Protein AF-A0A167HCK4-F1 (afdb_monomer)

Nearest PDB structures (foldseek):
  8ccr-assembly1_A  TM=6.361E-01  e=8.252E+00  Escherichia coli
  8c6j-assembly1_S  TM=2.194E-01  e=4.528E+00  Homo sapiens

Structure (mmCIF, N/CA/C/O backbone):
data_AF-A0A167HCK4-F1
#
_entry.id   AF-A0A167HCK4-F1
#
loop_
_atom_site.group_PDB
_atom_site.id
_atom_site.type_symbol
_atom_site.label_atom_id
_atom_site.label_alt_id
_atom_site.label_comp_id
_atom_site.label_asym_id
_atom_site.label_entity_id
_atom_site.label_seq_id
_atom_site.pdbx_PDB_ins_code
_atom_site.Cartn_x
_atom_site.Cartn_y
_atom_site.Cartn_z
_atom_site.occupancy
_atom_site.B_iso_or_equiv
_atom_site.auth_seq_id
_atom_site.auth_comp_id
_atom_site.auth_asym_id
_atom_site.auth_atom_id
_atom_site.pdbx_PDB_model_num
ATOM 1 N N . MET A 1 1 ? -5.690 19.424 13.860 1.00 59.41 1 MET A N 1
ATOM 2 C CA . MET A 1 1 ? -4.235 19.247 13.654 1.00 59.41 1 MET A CA 1
ATOM 3 C C . MET A 1 1 ? -3.794 17.802 13.849 1.00 59.41 1 MET A C 1
ATOM 5 O O . MET A 1 1 ? -3.285 17.235 12.902 1.00 59.41 1 MET A O 1
ATOM 9 N N . GLN A 1 2 ? -3.992 17.183 15.022 1.00 62.50 2 GLN A N 1
ATOM 10 C CA . GLN A 1 2 ? -3.572 15.785 15.247 1.00 62.50 2 GLN A CA 1
ATOM 11 C C . GLN A 1 2 ? -4.484 14.759 14.541 1.00 62.50 2 GLN A C 1
ATOM 13 O O . GLN A 1 2 ? -3.984 13.795 13.974 1.00 62.50 2 GLN A O 1
ATOM 18 N N . LEU A 1 3 ? -5.799 15.025 14.494 1.00 66.38 3 LEU A N 1
ATOM 19 C CA . LEU A 1 3 ? -6.765 14.251 13.699 1.00 66.38 3 LEU A CA 1
ATOM 20 C C . LEU A 1 3 ? -6.513 14.363 12.189 1.00 66.38 3 LEU A C 1
ATOM 22 O O . LEU A 1 3 ? -6.577 13.356 11.500 1.00 66.38 3 LEU A O 1
ATOM 26 N N . ASP A 1 4 ? -6.176 15.557 11.690 1.00 85.12 4 ASP A N 1
ATOM 27 C CA . ASP A 1 4 ? -5.900 15.769 10.259 1.00 85.12 4 ASP A CA 1
ATOM 28 C C . ASP A 1 4 ? -4.641 15.011 9.815 1.00 85.12 4 ASP A C 1
ATOM 30 O O . ASP A 1 4 ? -4.607 14.451 8.727 1.00 85.12 4 ASP A O 1
ATOM 34 N N . TYR A 1 5 ? -3.632 14.946 10.689 1.00 91.31 5 TYR A N 1
ATOM 35 C CA . TYR A 1 5 ? -2.411 14.175 10.463 1.00 91.31 5 TYR A CA 1
ATOM 36 C C . TYR A 1 5 ? -2.693 12.671 10.396 1.00 91.31 5 TYR A C 1
ATOM 38 O O . TYR A 1 5 ? -2.304 12.012 9.441 1.00 91.31 5 TYR A O 1
ATOM 46 N N . LEU A 1 6 ? -3.401 12.118 11.387 1.00 95.00 6 LEU A N 1
ATOM 47 C CA . LEU A 1 6 ? -3.681 10.681 11.402 1.00 95.00 6 LEU A CA 1
ATOM 48 C C . LEU A 1 6 ? -4.619 10.272 10.261 1.00 95.00 6 LEU A C 1
ATOM 50 O O . LEU A 1 6 ? -4.436 9.212 9.674 1.00 95.00 6 LEU A O 1
ATOM 54 N N . ARG A 1 7 ? -5.583 11.133 9.918 1.00 95.69 7 ARG A N 1
ATOM 55 C CA . ARG A 1 7 ? -6.462 10.930 8.768 1.00 95.69 7 ARG A CA 1
ATOM 56 C C . ARG A 1 7 ? -5.684 10.904 7.455 1.00 95.69 7 ARG A C 1
ATOM 58 O O . ARG A 1 7 ? -5.943 10.030 6.641 1.00 95.69 7 ARG A O 1
ATOM 65 N N . TYR A 1 8 ? -4.738 11.825 7.269 1.00 95.44 8 TYR A N 1
ATOM 66 C CA . TYR A 1 8 ? -3.852 11.815 6.104 1.00 95.44 8 TYR A CA 1
ATOM 67 C C . TYR A 1 8 ? -3.139 10.464 5.977 1.00 95.44 8 TYR 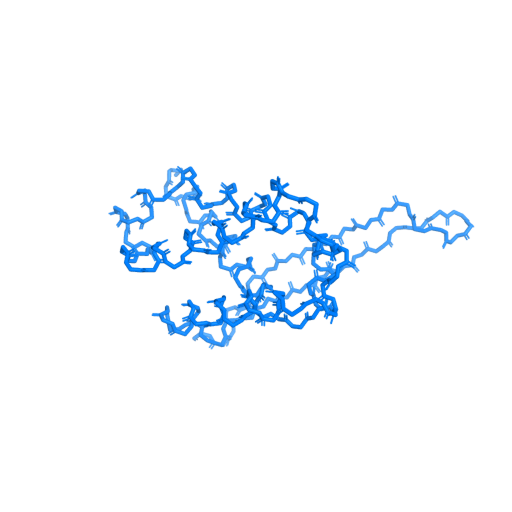A C 1
ATOM 69 O O . TYR A 1 8 ? -3.274 9.803 4.956 1.00 95.44 8 TYR A O 1
ATOM 77 N N . HIS A 1 9 ? -2.485 10.002 7.047 1.00 97.25 9 HIS A N 1
ATOM 78 C CA . HIS A 1 9 ? -1.754 8.733 7.017 1.00 97.25 9 HIS A CA 1
ATOM 79 C C . HIS A 1 9 ? -2.663 7.514 6.810 1.00 97.25 9 HIS A C 1
ATOM 81 O O . HIS A 1 9 ? -2.291 6.534 6.172 1.00 97.25 9 HIS A O 1
ATOM 87 N N . TYR A 1 10 ? -3.889 7.575 7.329 1.00 97.12 10 TYR A N 1
ATOM 88 C CA . TYR A 1 10 ? -4.903 6.564 7.057 1.00 97.12 10 TYR A CA 1
ATOM 89 C C . TYR A 1 10 ? -5.266 6.509 5.567 1.00 97.12 10 TYR A C 1
ATOM 91 O O . TYR A 1 10 ? -5.282 5.430 4.980 1.00 97.12 10 TYR A O 1
ATOM 99 N N . GLU A 1 11 ? -5.544 7.661 4.952 1.00 96.62 11 GLU A N 1
ATOM 100 C CA . GLU A 1 11 ? -5.906 7.752 3.535 1.00 96.62 11 GLU A CA 1
ATOM 101 C C . GLU A 1 11 ? -4.746 7.315 2.627 1.00 96.62 11 GLU A C 1
ATOM 103 O O . GLU A 1 11 ? -4.976 6.578 1.669 1.00 96.62 11 GLU A O 1
ATOM 108 N N . GLU A 1 12 ? -3.503 7.682 2.949 1.00 97.25 12 GLU A N 1
ATOM 109 C CA . GLU A 1 12 ? -2.319 7.206 2.220 1.00 97.25 12 GLU A CA 1
ATOM 110 C C . GLU A 1 12 ? -2.138 5.688 2.346 1.00 97.25 12 GLU A C 1
ATOM 112 O O . GLU A 1 12 ? -1.945 5.004 1.339 1.00 97.25 12 GLU A O 1
ATOM 117 N N . LEU A 1 13 ? -2.314 5.114 3.541 1.00 97.81 13 LEU A N 1
ATOM 118 C CA . LEU A 1 13 ? -2.241 3.662 3.714 1.00 97.81 13 LEU A CA 1
ATOM 119 C C . LEU A 1 13 ? -3.338 2.929 2.923 1.00 97.81 13 LEU A C 1
ATOM 121 O O . LEU A 1 13 ? -3.081 1.872 2.341 1.00 97.81 13 LEU A O 1
ATOM 125 N N . LEU A 1 14 ? -4.550 3.494 2.840 1.00 98.06 14 LEU A N 1
ATOM 126 C CA . LEU A 1 14 ? -5.606 2.954 1.980 1.00 98.06 14 LEU A CA 1
ATOM 127 C C . LEU A 1 14 ? -5.217 3.003 0.497 1.00 98.06 14 LEU A C 1
ATOM 129 O O . LEU A 1 14 ? -5.423 2.013 -0.205 1.00 98.06 14 LEU A O 1
ATOM 133 N N . LYS A 1 15 ? -4.624 4.102 0.012 1.00 97.75 15 LYS A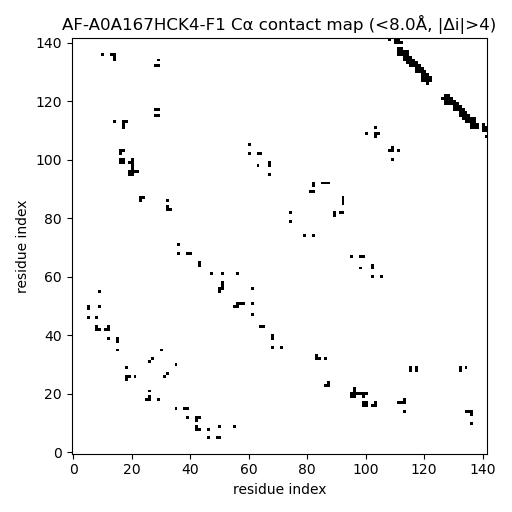 N 1
ATOM 134 C CA . LYS A 1 15 ? -4.137 4.190 -1.378 1.00 97.75 15 LYS A CA 1
ATOM 135 C C . LYS A 1 15 ? -3.092 3.119 -1.664 1.00 97.75 15 LYS A C 1
ATOM 137 O O . LYS A 1 15 ? -3.193 2.432 -2.680 1.00 97.75 15 LYS A O 1
ATOM 142 N N . LEU A 1 16 ? -2.131 2.940 -0.758 1.00 98.19 16 LEU A N 1
ATOM 143 C CA . LEU A 1 16 ? -1.085 1.928 -0.884 1.00 98.19 16 LEU A CA 1
ATOM 144 C C . LEU A 1 16 ? -1.671 0.513 -0.911 1.00 98.19 16 LEU A C 1
ATOM 146 O O . LEU A 1 16 ? -1.274 -0.281 -1.758 1.00 98.19 16 LEU A O 1
ATOM 150 N N . LEU A 1 17 ? -2.662 0.203 -0.067 1.00 98.31 17 LEU A N 1
ATOM 151 C CA . LEU A 1 17 ? -3.384 -1.076 -0.118 1.00 98.31 17 LEU A CA 1
ATOM 152 C C . LEU A 1 17 ? -4.112 -1.279 -1.447 1.00 98.31 17 LEU A C 1
ATOM 154 O O . LEU A 1 17 ? -4.035 -2.363 -2.028 1.00 98.31 17 LEU A O 1
ATOM 158 N N . VAL A 1 18 ? -4.811 -0.253 -1.941 1.00 97.94 18 VAL A N 1
ATOM 159 C CA . VAL A 1 18 ? -5.488 -0.337 -3.238 1.00 97.94 18 VAL A CA 1
ATOM 160 C C . VAL A 1 18 ? -4.459 -0.607 -4.326 1.00 97.94 18 VAL A C 1
ATOM 162 O O . VAL A 1 18 ? -4.639 -1.561 -5.071 1.00 97.94 18 VAL A O 1
ATOM 165 N N . ILE A 1 19 ? -3.353 0.130 -4.386 1.00 97.69 19 ILE A N 1
ATOM 166 C CA . ILE A 1 19 ? -2.297 -0.078 -5.389 1.00 97.69 19 ILE A CA 1
ATOM 167 C C . ILE A 1 19 ? -1.668 -1.466 -5.260 1.00 97.69 19 ILE A C 1
ATOM 169 O O . ILE A 1 19 ? -1.552 -2.186 -6.254 1.00 97.69 19 ILE A O 1
ATOM 173 N N . LEU A 1 20 ? -1.332 -1.890 -4.042 1.00 97.81 20 LEU A N 1
ATOM 174 C CA . LEU A 1 20 ? -0.813 -3.228 -3.766 1.00 97.81 20 LEU A CA 1
ATOM 175 C C . LEU A 1 20 ? -1.763 -4.320 -4.242 1.00 97.81 20 LEU A C 1
ATOM 177 O O . LEU A 1 20 ? -1.292 -5.359 -4.679 1.00 97.81 20 LEU A O 1
ATOM 181 N N . SER A 1 21 ? -3.074 -4.090 -4.204 1.00 97.88 21 SER A N 1
ATOM 182 C CA . SER A 1 21 ? -4.081 -5.051 -4.657 1.00 97.88 21 SER A CA 1
ATOM 183 C C . SER A 1 21 ? -4.190 -5.183 -6.186 1.00 97.88 21 SER A C 1
ATOM 185 O O . SER A 1 21 ? -4.768 -6.164 -6.668 1.00 97.88 21 SER A O 1
ATOM 187 N N . LYS A 1 22 ? -3.668 -4.214 -6.954 1.00 96.88 22 LYS A N 1
ATOM 188 C CA . LYS A 1 22 ? -3.779 -4.169 -8.421 1.00 96.88 22 LYS A CA 1
ATOM 189 C C . LYS A 1 22 ? -2.723 -5.020 -9.123 1.00 96.88 22 LYS A C 1
ATOM 191 O O . LYS A 1 22 ? -1.734 -5.461 -8.539 1.00 96.88 22 LYS A O 1
ATOM 196 N N . ASP A 1 23 ? -2.951 -5.232 -10.413 1.00 96.25 23 ASP A N 1
ATOM 197 C CA . ASP A 1 23 ? -1.985 -5.869 -11.301 1.00 96.25 23 ASP A CA 1
ATOM 198 C C . ASP A 1 23 ? -0.728 -4.999 -11.483 1.00 96.25 23 ASP A C 1
ATOM 200 O O . ASP A 1 23 ? -0.709 -3.800 -11.178 1.00 96.25 23 ASP A O 1
ATOM 204 N N . TYR A 1 24 ? 0.347 -5.627 -11.957 1.00 95.19 24 TYR A N 1
ATOM 205 C CA . TYR A 1 24 ? 1.684 -5.034 -11.986 1.00 95.19 24 TYR A CA 1
ATOM 206 C C . TYR A 1 24 ? 1.765 -3.762 -12.839 1.00 95.19 24 TYR A C 1
ATOM 208 O O . TYR A 1 24 ? 2.549 -2.873 -12.520 1.00 95.19 24 TYR A O 1
ATOM 216 N N . GLU A 1 25 ? 0.955 -3.638 -13.893 1.00 94.31 25 GLU A N 1
ATOM 217 C CA . GLU A 1 25 ? 0.953 -2.460 -14.760 1.00 94.31 25 GLU A CA 1
ATOM 218 C C . GLU A 1 25 ? 0.539 -1.204 -13.996 1.00 94.31 25 GLU A C 1
ATOM 2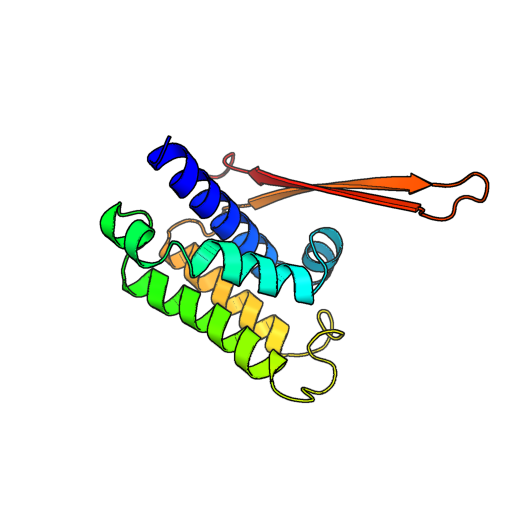20 O O . GLU A 1 25 ? 1.127 -0.144 -14.188 1.00 94.31 25 GLU A O 1
ATOM 225 N N . ILE A 1 26 ? -0.450 -1.324 -13.109 1.00 94.06 26 ILE A N 1
ATOM 226 C CA . ILE A 1 26 ? -0.911 -0.207 -12.284 1.00 94.06 26 ILE A CA 1
ATOM 227 C C . ILE A 1 26 ? 0.115 0.118 -11.201 1.00 94.06 26 ILE A C 1
ATOM 229 O O . ILE A 1 26 ? 0.416 1.290 -10.978 1.00 94.06 26 ILE A O 1
ATOM 233 N N . GLN A 1 27 ? 0.692 -0.908 -10.576 1.00 95.06 27 GLN A N 1
ATOM 234 C CA . GLN A 1 27 ? 1.722 -0.737 -9.551 1.00 95.06 27 GLN A CA 1
ATOM 235 C C . GLN A 1 27 ? 2.938 0.019 -10.097 1.00 95.06 27 GLN A C 1
ATOM 237 O O . GLN A 1 27 ? 3.348 1.004 -9.496 1.00 95.06 27 GLN A O 1
ATOM 242 N N . LEU A 1 28 ? 3.427 -0.360 -11.284 1.00 92.56 28 LEU A N 1
ATOM 243 C CA . LEU A 1 28 ? 4.567 0.280 -11.953 1.00 92.56 28 LEU A CA 1
ATOM 244 C C . LEU A 1 28 ? 4.296 1.708 -12.449 1.00 92.56 28 LEU A C 1
ATOM 246 O O . LEU A 1 28 ? 5.237 2.461 -12.695 1.00 92.56 28 LEU A O 1
ATOM 250 N N . ILE A 1 29 ? 3.031 2.082 -12.663 1.00 91.75 29 ILE A N 1
ATOM 251 C CA . ILE A 1 29 ? 2.673 3.478 -12.955 1.00 91.75 29 ILE A CA 1
ATOM 252 C C . ILE A 1 29 ? 2.712 4.304 -11.668 1.00 91.75 29 ILE A C 1
ATOM 254 O O . ILE A 1 29 ? 3.103 5.469 -11.713 1.00 91.75 29 ILE A O 1
ATOM 258 N N . ALA A 1 30 ? 2.278 3.712 -10.555 1.00 90.88 30 ALA A N 1
ATOM 259 C CA . ALA A 1 30 ? 2.108 4.398 -9.287 1.00 90.88 30 ALA A CA 1
ATOM 260 C C . ALA A 1 30 ? 3.431 4.616 -8.538 1.00 90.88 30 ALA A C 1
ATOM 262 O O . ALA A 1 30 ? 3.685 5.730 -8.089 1.00 90.88 30 ALA A O 1
A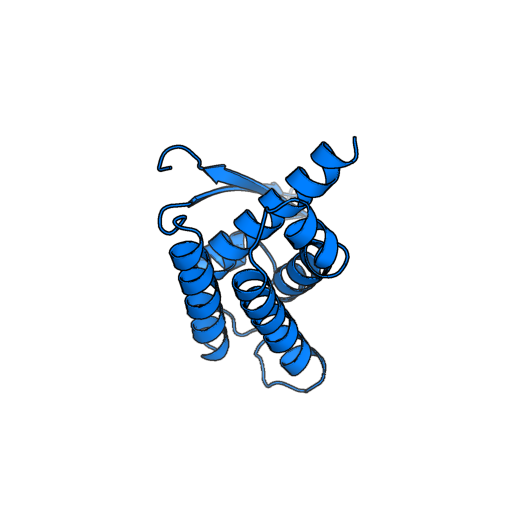TOM 263 N N . TYR A 1 31 ? 4.251 3.569 -8.427 1.00 90.75 31 TYR A N 1
ATOM 264 C CA . TYR A 1 31 ? 5.439 3.526 -7.574 1.00 90.75 31 TYR A CA 1
ATOM 265 C C . TYR A 1 31 ? 6.532 2.640 -8.172 1.00 90.75 31 TYR A C 1
ATOM 267 O O . TYR A 1 31 ? 6.254 1.726 -8.955 1.00 90.75 31 TYR A O 1
ATOM 275 N N . THR A 1 32 ? 7.778 2.861 -7.752 1.00 90.38 32 THR A N 1
ATOM 276 C CA . THR A 1 32 ? 8.784 1.795 -7.821 1.00 90.38 32 THR A CA 1
ATOM 277 C C . THR A 1 32 ? 8.529 0.751 -6.730 1.00 90.38 32 THR A C 1
ATOM 279 O O . THR A 1 32 ? 7.852 1.007 -5.731 1.00 90.38 32 THR A O 1
ATOM 282 N N . GLU A 1 33 ? 9.057 -0.460 -6.913 1.00 91.12 33 GLU A N 1
ATOM 283 C CA . GLU A 1 33 ? 8.869 -1.563 -5.969 1.00 91.12 33 GLU A CA 1
ATOM 284 C C . GLU A 1 33 ? 9.334 -1.235 -4.541 1.00 91.12 33 GLU A C 1
ATOM 286 O O . GLU A 1 33 ? 8.682 -1.624 -3.572 1.00 91.12 33 GLU A O 1
ATOM 291 N N . ASP A 1 34 ? 10.467 -0.543 -4.415 1.00 91.19 34 ASP A N 1
ATOM 292 C CA . ASP A 1 34 ? 11.060 -0.132 -3.145 1.00 91.19 34 ASP A CA 1
ATOM 293 C C . ASP A 1 34 ? 10.321 1.048 -2.506 1.00 91.19 34 ASP A C 1
ATOM 295 O O . ASP A 1 34 ? 10.081 1.015 -1.300 1.00 91.19 34 ASP A O 1
ATOM 299 N N . GLU A 1 35 ? 9.896 2.041 -3.294 1.00 92.94 35 GLU A N 1
ATOM 300 C CA . GLU A 1 35 ? 9.081 3.161 -2.799 1.00 92.94 35 GLU A CA 1
ATOM 301 C C . GLU A 1 35 ? 7.770 2.664 -2.186 1.00 92.94 35 GLU A C 1
ATOM 303 O O . GLU A 1 35 ? 7.403 3.099 -1.100 1.00 92.94 35 GLU A O 1
ATOM 308 N N . LEU A 1 36 ? 7.107 1.693 -2.820 1.00 94.69 36 LEU A N 1
ATOM 309 C CA . LEU A 1 36 ? 5.861 1.122 -2.307 1.00 94.69 36 LEU A CA 1
ATOM 310 C C . LEU A 1 36 ? 6.037 0.487 -0.916 1.00 94.69 36 LEU A C 1
ATOM 312 O O . LEU A 1 36 ? 5.161 0.622 -0.064 1.00 94.69 36 LEU A O 1
ATOM 316 N N . ALA A 1 37 ? 7.157 -0.205 -0.683 1.00 95.62 37 ALA A N 1
ATOM 317 C CA . ALA A 1 37 ? 7.462 -0.818 0.609 1.00 95.62 37 ALA A CA 1
ATOM 318 C C . ALA A 1 37 ? 7.826 0.232 1.669 1.00 95.62 37 ALA A C 1
ATOM 320 O O . ALA A 1 37 ? 7.312 0.181 2.786 1.00 95.62 37 ALA A O 1
ATOM 321 N N . ILE A 1 38 ? 8.671 1.200 1.302 1.00 95.81 38 ILE A N 1
ATOM 322 C CA . ILE A 1 38 ? 9.118 2.280 2.191 1.00 95.81 38 ILE A CA 1
ATOM 323 C C . ILE A 1 38 ? 7.937 3.154 2.622 1.00 95.81 38 ILE A C 1
ATOM 325 O O . ILE A 1 38 ? 7.786 3.448 3.807 1.00 95.81 38 ILE A O 1
ATOM 329 N N . ASP A 1 39 ? 7.085 3.559 1.681 1.00 97.06 39 ASP A N 1
ATOM 330 C CA . ASP A 1 39 ? 5.914 4.377 1.987 1.00 97.06 39 ASP A CA 1
ATOM 331 C C . ASP A 1 39 ? 4.926 3.591 2.853 1.00 97.06 39 ASP A C 1
ATOM 333 O O . ASP A 1 39 ? 4.423 4.122 3.838 1.00 97.06 39 ASP A O 1
ATOM 337 N N . PHE A 1 40 ? 4.722 2.297 2.591 1.00 98.12 40 PHE A N 1
ATOM 338 C CA . PHE A 1 40 ? 3.870 1.467 3.444 1.00 98.12 40 PHE A CA 1
ATOM 339 C C . PHE A 1 40 ? 4.355 1.421 4.902 1.00 98.12 40 PHE A C 1
ATOM 341 O O . PHE A 1 40 ? 3.557 1.644 5.817 1.00 98.12 40 PHE A O 1
ATOM 348 N N . GLU A 1 41 ? 5.653 1.194 5.129 1.00 97.75 41 GLU A N 1
ATOM 349 C CA . GLU A 1 41 ? 6.254 1.216 6.470 1.00 97.75 41 GLU A CA 1
ATOM 350 C C . GLU A 1 41 ? 6.072 2.593 7.138 1.00 97.75 41 GLU A C 1
ATOM 352 O O . GLU A 1 41 ? 5.620 2.685 8.287 1.00 97.75 41 GLU A O 1
ATOM 357 N N . ASN A 1 42 ? 6.380 3.672 6.410 1.00 97.81 42 ASN A N 1
ATOM 358 C CA . ASN A 1 42 ? 6.326 5.050 6.907 1.00 97.81 42 ASN A CA 1
ATOM 359 C C . ASN A 1 42 ? 4.917 5.477 7.333 1.00 97.81 42 ASN A C 1
ATOM 361 O O . ASN A 1 42 ? 4.755 6.187 8.331 1.00 97.81 42 ASN A O 1
ATOM 365 N N . GLU A 1 43 ? 3.903 5.048 6.587 1.00 98.00 43 GLU A N 1
ATOM 366 C CA . GLU A 1 43 ? 2.506 5.368 6.857 1.00 98.00 43 GLU A CA 1
ATOM 367 C C . GLU A 1 43 ? 1.953 4.533 8.032 1.00 98.00 43 GLU A C 1
ATOM 369 O O . GLU A 1 43 ? 1.203 5.047 8.874 1.00 98.00 43 GLU A O 1
ATOM 374 N N . LEU A 1 44 ? 2.383 3.269 8.157 1.00 98.19 44 LEU A N 1
ATOM 375 C CA . LEU A 1 44 ? 1.909 2.321 9.170 1.00 98.19 44 LEU A CA 1
ATOM 376 C C . LEU A 1 44 ? 2.636 2.435 10.518 1.00 98.19 44 LEU A C 1
ATOM 378 O O . LEU A 1 44 ? 2.011 2.714 11.550 1.00 98.19 44 LEU A O 1
ATOM 382 N N . ILE A 1 45 ? 3.945 2.171 10.546 1.00 98.06 45 ILE A N 1
ATOM 383 C CA . ILE A 1 45 ? 4.685 1.850 11.776 1.00 98.06 45 ILE A CA 1
ATOM 384 C C . ILE A 1 45 ? 4.609 2.976 12.818 1.00 98.06 45 ILE A C 1
ATOM 386 O O . ILE A 1 45 ? 4.225 2.691 13.961 1.00 98.06 45 ILE A O 1
ATOM 390 N N . PRO A 1 46 ? 4.851 4.259 12.474 1.00 97.62 46 PRO A N 1
ATOM 391 C CA . PRO A 1 46 ? 4.782 5.360 13.439 1.00 97.62 46 PRO A CA 1
ATOM 392 C C . PRO A 1 46 ? 3.375 5.615 14.005 1.00 97.62 46 PRO A C 1
ATOM 394 O O . PRO A 1 46 ? 3.227 6.289 15.033 1.00 97.62 46 PRO A O 1
ATOM 397 N N . ASN A 1 47 ? 2.337 5.109 13.331 1.00 97.19 47 ASN A N 1
ATOM 398 C CA . ASN A 1 47 ? 0.936 5.426 13.596 1.00 97.19 47 ASN A CA 1
ATOM 399 C C . ASN A 1 47 ? 0.124 4.242 14.142 1.00 97.19 47 ASN A C 1
ATOM 401 O O . ASN A 1 47 ? -0.979 4.467 14.634 1.00 97.19 47 ASN A O 1
ATOM 405 N N . THR A 1 48 ? 0.681 3.026 14.152 1.00 97.44 48 THR A N 1
ATOM 406 C CA . THR A 1 48 ? 0.037 1.768 14.584 1.00 97.44 48 THR A CA 1
ATOM 407 C C . THR A 1 48 ? -0.877 1.917 15.806 1.00 97.44 48 THR A C 1
ATOM 409 O O . THR A 1 48 ? -2.079 1.675 15.716 1.00 97.44 48 THR A O 1
ATOM 412 N N . GLN A 1 49 ? -0.334 2.354 16.950 1.00 96.81 49 GLN A N 1
ATOM 413 C CA . GLN A 1 49 ? -1.123 2.460 18.183 1.00 96.81 49 GLN A CA 1
ATOM 414 C C . GLN A 1 49 ? -2.217 3.530 18.072 1.00 96.81 49 GLN A C 1
ATOM 416 O O . GLN A 1 49 ? -3.328 3.329 18.546 1.00 96.81 49 GLN A O 1
ATOM 421 N N . LYS A 1 50 ? -1.931 4.647 17.394 1.00 97.12 50 LYS A N 1
ATOM 422 C CA . LYS A 1 50 ? -2.900 5.736 17.223 1.00 97.12 50 LYS A CA 1
ATOM 423 C C . LYS A 1 50 ? -4.065 5.317 16.331 1.00 97.12 50 LYS A C 1
ATOM 425 O O . LYS A 1 50 ? -5.192 5.708 16.604 1.00 97.12 50 LYS A O 1
ATOM 430 N N . PHE A 1 51 ? -3.820 4.516 15.292 1.00 97.75 51 PHE A N 1
ATOM 431 C CA . PHE A 1 51 ? -4.898 3.985 14.460 1.00 97.75 51 PHE A CA 1
ATOM 432 C C . PHE A 1 51 ? -5.861 3.095 15.250 1.00 97.75 51 PHE A C 1
ATOM 434 O O . PHE A 1 51 ? -7.062 3.137 14.987 1.00 97.75 51 PHE A O 1
ATOM 441 N N . ILE A 1 52 ? -5.349 2.327 16.218 1.00 97.19 52 ILE A N 1
ATOM 442 C CA . ILE A 1 52 ? -6.174 1.509 17.116 1.00 97.19 52 ILE A CA 1
ATOM 443 C C . ILE A 1 52 ? -6.951 2.408 18.076 1.00 97.19 52 ILE A C 1
ATOM 445 O O . ILE A 1 52 ? -8.172 2.301 18.163 1.00 97.19 52 ILE A O 1
ATOM 449 N N . ASP A 1 53 ? -6.251 3.311 18.764 1.00 96.81 53 ASP A N 1
ATOM 450 C CA . ASP A 1 53 ? -6.833 4.163 19.805 1.00 96.81 53 ASP A CA 1
ATOM 451 C C . ASP A 1 53 ? -7.958 5.061 19.257 1.00 96.81 53 ASP A C 1
ATOM 453 O O . ASP A 1 53 ? -8.975 5.259 19.921 1.00 96.81 53 ASP A O 1
ATOM 457 N N . GLU A 1 54 ? -7.799 5.567 18.030 1.00 95.62 54 GLU A N 1
ATOM 458 C CA . GLU A 1 54 ? -8.779 6.421 17.342 1.00 95.62 54 GLU A CA 1
ATOM 459 C C . GLU A 1 54 ? -9.801 5.622 16.507 1.00 95.62 54 GLU A C 1
ATOM 461 O O . GLU A 1 54 ? -10.702 6.201 15.901 1.00 95.62 54 GLU A O 1
ATOM 466 N N . GLY A 1 55 ? -9.692 4.289 16.473 1.00 95.75 55 GLY A N 1
ATOM 467 C CA . GLY A 1 55 ? -10.672 3.404 15.839 1.00 95.75 55 GLY A CA 1
ATOM 468 C C . GLY A 1 55 ? -10.644 3.360 14.308 1.00 95.75 55 GLY A C 1
ATOM 469 O O . GLY A 1 55 ? -11.607 2.881 13.710 1.00 95.75 55 GLY A O 1
ATOM 470 N N . TYR A 1 56 ? -9.563 3.816 13.665 1.00 96.19 56 TYR A N 1
ATOM 471 C CA . TYR A 1 56 ? -9.371 3.671 12.213 1.00 96.19 56 TYR A CA 1
ATOM 472 C C . TYR A 1 56 ? -9.212 2.205 11.807 1.00 96.19 56 TYR A C 1
ATOM 474 O O . TYR A 1 56 ? -9.744 1.775 10.783 1.00 96.19 56 TYR A O 1
ATOM 482 N N . PHE A 1 57 ? -8.504 1.428 12.630 1.00 97.69 57 PHE A N 1
ATOM 483 C CA . PHE A 1 57 ? -8.298 0.002 12.417 1.00 97.69 57 PHE A CA 1
ATOM 484 C C . PHE A 1 57 ? -8.570 -0.787 13.695 1.00 97.69 57 PHE A C 1
ATOM 486 O O . PHE A 1 57 ? -8.222 -0.376 14.799 1.00 97.69 57 PHE A O 1
ATOM 493 N N . SER A 1 58 ? -9.159 -1.971 13.534 1.00 97.81 58 SER A N 1
ATOM 494 C CA . SER A 1 58 ? -9.150 -2.980 14.598 1.00 97.81 58 SER A CA 1
ATOM 495 C C . SER A 1 58 ? -7.742 -3.555 14.776 1.00 97.81 58 SER A C 1
ATOM 497 O O . SER A 1 58 ? -6.969 -3.596 13.817 1.00 97.81 58 SER A O 1
ATOM 499 N N . GLU A 1 59 ? -7.431 -4.082 15.963 1.00 97.88 59 GLU A N 1
ATOM 500 C CA . GLU A 1 59 ? -6.162 -4.787 16.223 1.00 97.88 59 GLU A CA 1
ATOM 501 C C . GLU A 1 59 ? -5.905 -5.914 15.209 1.00 97.88 59 GLU A C 1
ATOM 503 O O . GLU A 1 59 ? -4.780 -6.120 14.763 1.00 97.88 59 GLU A O 1
ATOM 508 N N . GLU A 1 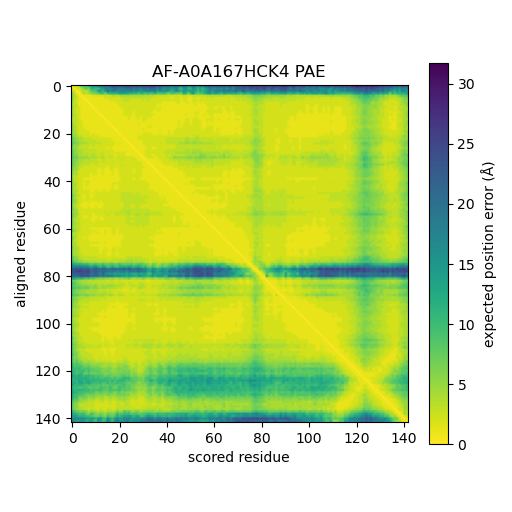60 ? -6.962 -6.611 14.789 1.00 98.12 60 GLU A N 1
ATOM 509 C CA . GLU A 1 60 ? -6.869 -7.670 13.786 1.00 98.12 60 GLU A CA 1
ATOM 510 C C . GLU A 1 60 ? -6.453 -7.124 12.410 1.00 98.12 60 GLU A C 1
ATOM 512 O O . GLU A 1 60 ? -5.641 -7.742 11.732 1.00 98.12 60 GLU A O 1
ATOM 517 N N . VAL A 1 61 ? -6.974 -5.963 11.990 1.00 98.38 61 VAL A N 1
ATOM 518 C CA . VAL A 1 61 ? -6.535 -5.326 10.733 1.00 98.38 61 VAL A CA 1
ATOM 519 C C . VAL A 1 61 ? -5.091 -4.843 10.844 1.00 98.38 61 VAL A C 1
ATOM 521 O O . VAL A 1 61 ? -4.316 -5.059 9.919 1.00 98.38 61 VAL A O 1
ATOM 524 N N . ILE A 1 62 ? -4.703 -4.258 11.979 1.00 98.44 62 ILE A N 1
ATOM 525 C CA . ILE A 1 62 ? -3.311 -3.861 12.227 1.00 98.44 62 ILE A CA 1
ATOM 526 C C . ILE A 1 62 ? -2.361 -5.053 12.134 1.00 98.44 62 ILE A C 1
ATOM 528 O O . ILE A 1 62 ? -1.315 -4.937 11.506 1.00 98.44 62 ILE A O 1
ATOM 532 N N . SER A 1 63 ? -2.727 -6.206 12.697 1.00 98.56 63 SER A N 1
ATOM 533 C CA . SER A 1 63 ? -1.913 -7.419 12.577 1.00 98.56 63 SER A CA 1
ATOM 534 C C . SER A 1 63 ? -1.678 -7.801 11.113 1.00 98.56 63 SER A C 1
ATOM 536 O O . SER A 1 63 ? -0.552 -8.109 10.745 1.00 98.56 63 SER A O 1
ATOM 538 N N . LEU A 1 64 ? -2.709 -7.728 10.266 1.00 98.69 64 LEU A N 1
ATOM 539 C CA . LEU A 1 64 ? -2.587 -8.031 8.834 1.00 98.69 64 LEU A CA 1
ATOM 540 C C . LEU A 1 64 ? -1.735 -6.997 8.082 1.00 98.69 64 LEU A C 1
ATOM 542 O O . LEU A 1 64 ? -0.990 -7.352 7.173 1.00 98.69 64 LEU A O 1
ATOM 546 N N . LEU A 1 65 ? -1.821 -5.721 8.461 1.00 98.62 65 LEU A N 1
ATOM 547 C CA . LEU A 1 65 ? -0.973 -4.667 7.899 1.00 98.62 65 LEU A CA 1
ATOM 548 C C . LEU A 1 65 ? 0.501 -4.896 8.260 1.00 98.62 65 LEU A C 1
ATOM 550 O O . LEU A 1 65 ? 1.366 -4.832 7.392 1.00 98.62 65 LEU A O 1
ATOM 554 N N . LEU A 1 66 ? 0.781 -5.253 9.515 1.00 98.50 66 LEU A N 1
ATOM 555 C CA . LEU A 1 66 ? 2.128 -5.608 9.967 1.00 98.50 66 LEU A CA 1
ATOM 556 C C . LEU A 1 66 ? 2.655 -6.888 9.299 1.00 98.50 66 LEU A C 1
ATOM 558 O O . LEU A 1 66 ? 3.861 -7.039 9.134 1.00 98.50 66 LEU A O 1
ATOM 562 N N . GLU A 1 67 ? 1.780 -7.808 8.883 1.00 98.44 67 GLU A N 1
ATOM 563 C CA . GLU A 1 67 ? 2.186 -8.964 8.078 1.00 98.44 67 GLU A CA 1
ATOM 564 C C . GLU A 1 67 ? 2.672 -8.559 6.680 1.00 98.44 67 GLU A C 1
ATOM 566 O O . GLU A 1 67 ? 3.628 -9.163 6.196 1.00 98.44 67 GLU A O 1
ATOM 571 N N . ILE A 1 68 ? 2.069 -7.544 6.042 1.00 98.31 68 ILE A N 1
ATOM 572 C CA . ILE A 1 68 ? 2.570 -6.984 4.771 1.00 98.31 68 ILE A CA 1
ATOM 573 C C . ILE A 1 68 ? 3.944 -6.339 4.976 1.00 98.31 68 ILE A C 1
ATOM 575 O O . ILE A 1 68 ? 4.876 -6.637 4.232 1.00 98.31 68 ILE A O 1
ATOM 579 N N . ASP A 1 69 ? 4.088 -5.504 6.004 1.00 97.69 69 ASP A N 1
ATOM 580 C CA . ASP A 1 69 ? 5.359 -4.855 6.345 1.00 97.69 69 ASP A CA 1
ATOM 581 C C . ASP A 1 69 ? 6.475 -5.889 6.592 1.00 97.69 69 ASP A C 1
ATOM 583 O O . ASP A 1 69 ? 7.516 -5.897 5.932 1.00 97.69 69 ASP A O 1
ATOM 587 N N . HIS A 1 70 ? 6.200 -6.885 7.437 1.00 95.88 70 HIS A N 1
ATOM 588 C CA . HIS A 1 70 ? 7.131 -7.981 7.690 1.00 95.88 70 HIS A CA 1
ATOM 589 C C . HIS A 1 70 ? 7.452 -8.797 6.427 1.00 95.88 70 HIS A C 1
ATOM 591 O O . HIS A 1 70 ? 8.568 -9.319 6.270 1.00 95.88 70 HIS A O 1
ATOM 597 N N . PHE A 1 71 ? 6.480 -8.930 5.518 1.00 95.62 71 PHE A N 1
ATOM 598 C CA . PHE A 1 71 ? 6.686 -9.585 4.236 1.00 95.62 71 PHE A CA 1
ATOM 599 C C . PHE A 1 71 ? 7.749 -8.843 3.426 1.00 95.62 71 PHE A C 1
ATOM 601 O O . PHE A 1 71 ? 8.667 -9.514 2.950 1.00 95.62 71 PHE A O 1
ATOM 608 N N . PHE A 1 72 ? 7.677 -7.512 3.325 1.00 94.75 72 PHE A N 1
ATOM 609 C CA . PHE A 1 72 ? 8.702 -6.688 2.677 1.00 94.75 72 PHE A CA 1
ATOM 610 C C . PHE A 1 72 ? 10.064 -6.803 3.363 1.00 94.75 72 PHE A C 1
ATOM 612 O O . PHE A 1 72 ? 11.053 -7.123 2.699 1.00 94.75 72 PHE A O 1
ATOM 619 N N . GLU A 1 73 ? 10.113 -6.664 4.6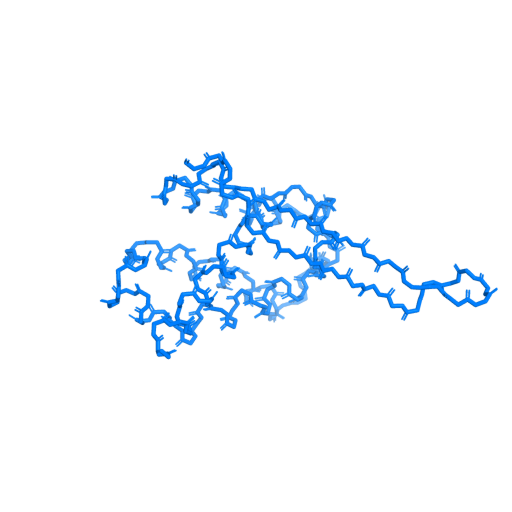87 1.00 92.06 73 GLU A N 1
ATOM 620 C CA . GLU A 1 73 ? 11.361 -6.711 5.461 1.00 92.06 73 GLU A CA 1
ATOM 621 C C . GLU A 1 73 ? 12.121 -8.034 5.303 1.00 92.06 73 GLU A C 1
ATOM 623 O O . GLU A 1 73 ? 13.346 -8.093 5.169 1.00 92.06 73 GLU A O 1
ATOM 628 N N . THR A 1 74 ? 11.392 -9.144 5.211 1.00 91.50 74 THR A N 1
ATOM 629 C CA . THR A 1 74 ? 12.017 -10.451 4.978 1.00 91.50 74 THR A CA 1
ATOM 630 C C . THR A 1 74 ? 12.710 -10.530 3.604 1.00 91.50 74 THR A C 1
ATOM 632 O O . THR A 1 74 ? 13.666 -11.296 3.442 1.00 91.50 74 THR A O 1
ATOM 635 N N . ARG A 1 75 ? 12.272 -9.733 2.614 1.00 89.69 75 ARG A N 1
ATOM 636 C CA . ARG A 1 75 ? 12.884 -9.640 1.272 1.00 89.69 75 ARG A CA 1
ATOM 637 C C . ARG A 1 75 ? 13.906 -8.507 1.147 1.00 89.69 75 ARG A C 1
ATOM 639 O O . ARG A 1 75 ? 14.676 -8.527 0.187 1.00 89.69 75 ARG A O 1
ATOM 646 N N . SER A 1 76 ? 13.964 -7.555 2.082 1.00 81.81 76 SER A N 1
ATOM 647 C CA . SER A 1 76 ? 14.993 -6.501 2.105 1.00 81.81 76 SER A CA 1
ATOM 648 C C . SER A 1 76 ? 16.337 -7.037 2.629 1.00 81.81 76 SER A C 1
ATOM 650 O O . SER A 1 76 ? 17.400 -6.706 2.103 1.00 81.81 76 SER A O 1
ATOM 652 N N . GLY A 1 77 ? 16.298 -7.943 3.614 1.00 66.50 77 GLY A N 1
ATOM 653 C CA . GLY A 1 77 ? 17.488 -8.480 4.289 1.00 66.50 77 GLY A CA 1
ATOM 654 C C . GLY A 1 77 ? 18.224 -9.632 3.587 1.00 66.50 77 GLY A C 1
ATOM 655 O O . GLY A 1 77 ? 19.286 -10.051 4.056 1.00 66.50 77 GLY A O 1
ATOM 656 N N . GLN A 1 78 ? 17.699 -10.179 2.488 1.00 57.34 78 GLN A N 1
ATOM 657 C CA . GLN A 1 78 ? 18.323 -11.289 1.759 1.00 57.34 78 GLN A CA 1
ATOM 658 C C . GLN A 1 78 ? 18.519 -10.933 0.285 1.00 57.34 78 GLN A C 1
ATOM 660 O O . GLN A 1 78 ? 17.771 -10.138 -0.268 1.00 57.34 78 GLN A O 1
ATOM 665 N N . ASN A 1 79 ? 19.504 -11.564 -0.368 1.00 57.53 79 ASN A N 1
ATOM 666 C CA . ASN A 1 79 ? 19.640 -11.627 -1.831 1.00 57.53 79 ASN A CA 1
ATOM 667 C C . ASN A 1 79 ? 18.426 -12.384 -2.418 1.00 57.53 79 ASN A C 1
ATOM 669 O O . ASN A 1 79 ? 18.546 -13.496 -2.937 1.00 57.53 79 ASN A O 1
ATOM 673 N N . TYR A 1 80 ? 17.225 -11.837 -2.239 1.00 68.88 80 TYR A N 1
ATOM 674 C CA . TYR A 1 80 ? 15.977 -12.455 -2.636 1.00 68.88 80 TYR A CA 1
ATOM 675 C C . TYR A 1 80 ? 15.846 -12.248 -4.140 1.00 68.88 80 TYR A C 1
ATOM 677 O O . TYR A 1 80 ? 15.473 -11.174 -4.608 1.00 68.88 80 TYR A O 1
ATOM 685 N N . ASN A 1 81 ? 16.299 -13.269 -4.874 1.00 67.69 81 ASN A N 1
ATOM 686 C CA . ASN A 1 81 ? 16.527 -13.298 -6.318 1.00 67.69 81 ASN A CA 1
ATOM 687 C C . ASN A 1 81 ? 15.447 -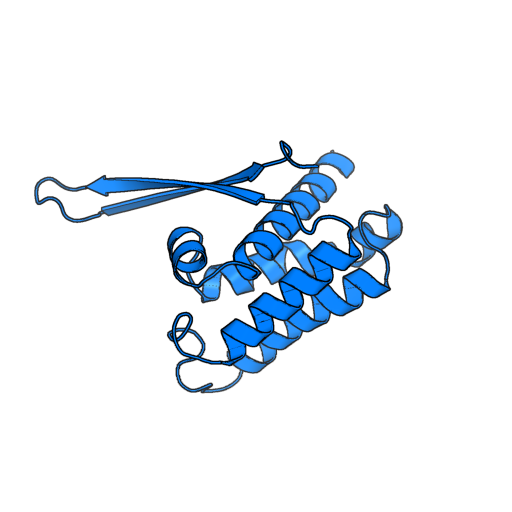12.559 -7.123 1.00 67.69 81 ASN A C 1
ATOM 689 O O . ASN A 1 81 ? 14.452 -13.149 -7.538 1.00 67.69 81 ASN A O 1
ATOM 693 N N . GLY A 1 82 ? 15.685 -11.276 -7.390 1.00 83.88 82 GLY A N 1
ATOM 694 C CA . GLY A 1 82 ? 14.861 -10.480 -8.288 1.00 83.88 82 GLY A CA 1
ATOM 695 C C . GLY A 1 82 ? 13.457 -10.156 -7.781 1.00 83.88 82 GLY A C 1
ATOM 696 O O . GLY A 1 82 ? 12.637 -9.783 -8.608 1.00 83.88 82 GLY A O 1
ATOM 697 N N . PHE A 1 83 ? 13.160 -10.265 -6.477 1.00 91.12 83 PHE A N 1
ATOM 698 C CA . PHE A 1 83 ? 11.854 -9.839 -5.946 1.00 91.12 83 PHE A CA 1
ATOM 699 C C . PHE A 1 83 ? 11.581 -8.364 -6.271 1.00 91.12 83 PHE A C 1
ATOM 701 O O . PHE A 1 83 ? 10.592 -8.051 -6.929 1.00 91.12 83 PHE A O 1
ATOM 708 N N . TRP A 1 84 ? 12.515 -7.485 -5.901 1.00 90.69 84 TRP A N 1
ATOM 709 C CA . TRP A 1 84 ? 12.429 -6.035 -6.115 1.00 90.69 84 TRP A CA 1
ATOM 710 C C . TRP A 1 84 ? 12.487 -5.605 -7.583 1.00 90.69 84 TRP A C 1
ATOM 712 O O . TRP A 1 84 ? 12.229 -4.454 -7.882 1.00 90.69 84 TRP A O 1
ATOM 722 N N . SER A 1 85 ? 12.845 -6.507 -8.497 1.00 89.81 85 SER A N 1
ATOM 723 C CA . SER A 1 85 ? 12.873 -6.246 -9.943 1.00 89.81 85 SER A CA 1
ATOM 724 C C . SER A 1 85 ? 11.880 -7.130 -10.702 1.00 89.81 85 SER A C 1
ATOM 726 O O . SER A 1 85 ? 12.027 -7.345 -11.905 1.00 89.81 85 SER A O 1
ATOM 728 N N . GLY A 1 86 ? 10.964 -7.771 -9.977 1.00 91.62 86 GLY A N 1
ATOM 729 C CA . GLY A 1 86 ? 10.174 -8.902 -10.445 1.00 91.62 86 GLY A CA 1
ATOM 730 C C . GLY A 1 86 ? 8.683 -8.711 -10.237 1.00 91.62 86 GLY A C 1
ATOM 731 O O . GLY A 1 86 ? 7.979 -9.710 -10.145 1.00 91.62 86 GLY A O 1
ATOM 732 N N . ILE A 1 87 ? 8.182 -7.477 -10.168 1.00 93.25 87 ILE A N 1
ATOM 733 C CA . ILE A 1 87 ? 6.762 -7.202 -9.895 1.00 93.25 87 ILE A CA 1
ATOM 734 C C . ILE A 1 87 ? 5.788 -7.897 -10.862 1.00 93.25 87 ILE A C 1
ATOM 736 O O . ILE A 1 87 ? 4.708 -8.335 -10.459 1.00 93.25 87 ILE A O 1
ATOM 740 N N . GLU A 1 88 ? 6.194 -8.077 -12.121 1.00 93.69 88 GLU A N 1
ATOM 741 C CA . GLU A 1 88 ? 5.417 -8.774 -13.156 1.00 93.69 88 GLU A CA 1
ATOM 742 C C . GLU A 1 88 ? 5.432 -10.304 -12.995 1.00 93.69 88 GLU A C 1
ATOM 744 O O . GLU A 1 88 ? 4.441 -10.975 -13.273 1.00 93.69 88 GLU A O 1
ATOM 749 N N . THR A 1 89 ? 6.557 -10.881 -12.564 1.00 91.75 89 THR A N 1
ATOM 750 C CA . THR A 1 89 ? 6.821 -12.324 -12.741 1.00 91.75 89 THR A CA 1
ATOM 751 C C . THR A 1 89 ? 7.077 -13.087 -11.449 1.00 91.75 89 THR A C 1
ATOM 753 O O . THR A 1 89 ? 6.912 -14.308 -11.416 1.00 91.75 89 THR A O 1
ATOM 756 N N . HIS A 1 90 ? 7.477 -12.406 -10.378 1.00 94.31 90 HIS A N 1
ATOM 757 C CA . HIS A 1 90 ? 7.834 -13.040 -9.122 1.00 94.31 90 HIS A CA 1
ATOM 758 C C . HIS A 1 90 ? 6.561 -13.342 -8.307 1.00 94.31 90 HIS A C 1
ATOM 760 O O . HIS A 1 90 ? 5.786 -12.431 -8.006 1.00 94.31 90 HIS A O 1
ATOM 766 N N . PRO A 1 91 ? 6.331 -14.606 -7.903 1.00 93.56 91 PRO A N 1
ATOM 767 C CA . PRO A 1 91 ? 5.063 -15.046 -7.312 1.00 93.56 91 PRO A CA 1
ATOM 768 C C . PRO A 1 91 ? 4.704 -14.334 -6.001 1.00 93.56 91 PRO A C 1
ATOM 770 O O . PRO A 1 91 ? 3.525 -14.123 -5.730 1.00 93.56 91 PRO A O 1
ATOM 773 N N . ASP A 1 92 ? 5.699 -13.920 -5.216 1.00 94.88 92 ASP A N 1
ATOM 774 C CA . ASP A 1 92 ? 5.494 -13.166 -3.972 1.00 94.88 92 ASP A CA 1
ATOM 775 C C . ASP A 1 92 ? 4.708 -11.859 -4.163 1.00 94.88 92 ASP A C 1
ATOM 777 O O . ASP A 1 92 ? 3.954 -11.478 -3.273 1.00 94.88 92 ASP A O 1
ATOM 781 N N . TRP A 1 93 ? 4.793 -11.207 -5.328 1.00 96.00 93 TRP A N 1
ATOM 782 C CA . TRP A 1 93 ? 3.948 -10.043 -5.617 1.00 96.00 93 TRP A CA 1
ATOM 783 C C . TRP A 1 93 ? 2.474 -10.417 -5.768 1.00 96.00 93 TRP A C 1
ATOM 785 O O . TRP A 1 93 ? 1.597 -9.661 -5.359 1.00 96.00 93 TRP A O 1
ATOM 795 N N . GLY A 1 94 ? 2.182 -11.612 -6.287 1.00 96.81 94 GLY A N 1
ATOM 796 C CA . GLY A 1 94 ? 0.830 -12.169 -6.268 1.00 96.81 94 GLY A CA 1
ATOM 797 C C . GLY A 1 94 ? 0.326 -12.407 -4.844 1.00 96.81 94 GLY A C 1
ATOM 798 O O . GLY A 1 94 ? -0.836 -12.142 -4.557 1.00 96.81 94 GLY A O 1
ATOM 799 N N . VAL A 1 95 ? 1.204 -12.839 -3.934 1.00 97.31 95 VAL A N 1
ATOM 800 C CA . VAL A 1 95 ? 0.860 -13.000 -2.512 1.00 97.31 95 VAL A CA 1
ATOM 801 C C . VAL A 1 95 ? 0.539 -11.647 -1.873 1.00 97.31 95 VAL A C 1
ATOM 803 O O . VAL A 1 95 ? -0.510 -11.523 -1.247 1.00 97.31 95 VAL A O 1
ATOM 806 N N . LEU A 1 96 ? 1.372 -10.623 -2.092 1.00 97.25 96 LEU A N 1
ATOM 807 C CA . LEU A 1 96 ? 1.127 -9.260 -1.598 1.00 97.25 96 LEU A CA 1
ATOM 808 C C . LEU A 1 96 ? -0.201 -8.681 -2.104 1.00 97.25 96 LEU A C 1
ATOM 810 O O . LEU A 1 96 ? -0.959 -8.116 -1.315 1.00 97.25 96 LEU A O 1
ATOM 814 N N . ARG A 1 97 ? -0.524 -8.88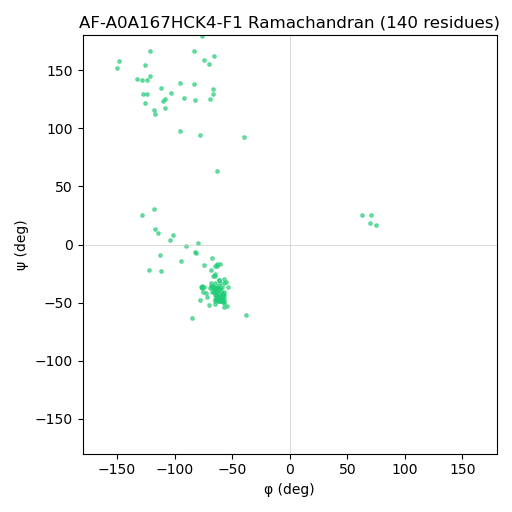8 -3.389 1.00 98.06 97 ARG A N 1
ATOM 815 C CA . ARG A 1 97 ? -1.815 -8.480 -3.970 1.00 98.06 97 ARG A CA 1
ATOM 816 C C . ARG A 1 97 ? -2.990 -9.088 -3.223 1.00 98.06 97 ARG A C 1
ATOM 818 O O . ARG A 1 97 ? -3.921 -8.376 -2.856 1.00 98.06 97 ARG A O 1
ATOM 825 N N . GLU A 1 98 ? -2.949 -10.391 -2.970 1.00 98.44 98 GLU A N 1
ATOM 826 C CA . GLU A 1 98 ? -4.029 -11.076 -2.260 1.00 98.44 98 GLU A CA 1
ATOM 827 C C . GLU A 1 98 ? -4.106 -10.669 -0.782 1.00 98.44 98 GLU A C 1
ATOM 829 O O . GLU A 1 98 ? -5.206 -10.489 -0.260 1.00 98.44 98 GLU A O 1
ATOM 834 N N . MET A 1 99 ? -2.970 -10.450 -0.110 1.00 98.62 99 MET A N 1
ATOM 835 C CA . MET A 1 99 ? -2.948 -9.906 1.255 1.00 98.62 99 MET A CA 1
ATOM 836 C C . MET A 1 99 ? -3.650 -8.542 1.314 1.00 98.62 99 MET A C 1
ATOM 838 O O . MET A 1 99 ? -4.560 -8.358 2.123 1.00 98.62 99 MET A O 1
ATOM 842 N N . ALA A 1 100 ? -3.302 -7.623 0.411 1.00 98.56 100 ALA A N 1
ATOM 843 C CA . ALA A 1 100 ? -3.909 -6.296 0.351 1.00 98.56 100 ALA A CA 1
ATOM 844 C C . ALA A 1 100 ? -5.416 -6.350 0.033 1.00 98.56 100 ALA A C 1
ATOM 846 O O . ALA A 1 100 ? -6.211 -5.707 0.724 1.00 98.56 100 ALA A O 1
ATOM 847 N N . LYS A 1 101 ? -5.841 -7.179 -0.937 1.00 98.31 101 LYS A N 1
ATOM 848 C CA . LYS A 1 101 ? -7.272 -7.402 -1.240 1.00 98.31 101 LYS A CA 1
ATOM 849 C C . LYS A 1 101 ? -8.045 -7.892 -0.021 1.00 98.31 101 LYS A C 1
ATOM 851 O O . LYS A 1 101 ? -9.126 -7.385 0.267 1.00 98.31 101 LYS A O 1
ATOM 856 N N . ASN A 1 102 ? -7.499 -8.863 0.708 1.00 98.44 102 ASN A N 1
ATOM 857 C CA . ASN A 1 102 ? -8.161 -9.426 1.882 1.00 98.44 102 ASN A CA 1
ATOM 858 C C . ASN A 1 102 ? -8.341 -8.385 2.993 1.00 98.44 102 ASN A C 1
ATOM 860 O O . ASN A 1 102 ? -9.386 -8.364 3.646 1.00 98.44 102 ASN A O 1
ATOM 864 N N . ILE A 1 103 ? -7.365 -7.491 3.179 1.00 98.56 103 ILE A N 1
ATOM 865 C CA . ILE A 1 103 ? -7.480 -6.374 4.125 1.00 98.56 103 ILE A CA 1
ATOM 866 C C . ILE A 1 103 ? -8.594 -5.413 3.690 1.00 98.56 103 ILE A C 1
ATOM 868 O O . ILE A 1 103 ? -9.455 -5.088 4.507 1.00 98.56 103 ILE A O 1
ATOM 872 N N . LEU A 1 104 ? -8.640 -5.021 2.411 1.00 98.06 104 LEU A N 1
ATOM 873 C CA . LEU A 1 104 ? -9.699 -4.152 1.877 1.00 98.06 104 LEU A CA 1
ATOM 874 C C . LEU A 1 104 ? -11.094 -4.771 2.050 1.00 98.06 104 LEU A C 1
ATOM 876 O O . LEU A 1 104 ? -12.007 -4.103 2.532 1.00 98.06 104 LEU A O 1
ATOM 880 N N . VAL A 1 105 ? -11.257 -6.066 1.763 1.00 97.62 105 VAL A N 1
ATOM 881 C CA . VAL A 1 105 ? -12.515 -6.800 2.007 1.00 97.62 105 VAL A CA 1
ATOM 882 C C . VAL A 1 105 ? -12.903 -6.759 3.484 1.00 97.62 105 VAL A C 1
ATOM 884 O O . VAL A 1 105 ? -14.061 -6.519 3.822 1.00 97.62 105 VAL A O 1
ATOM 887 N N . LYS A 1 106 ? -11.939 -6.963 4.385 1.00 97.31 106 LYS A N 1
ATOM 888 C CA . LYS A 1 106 ? -12.175 -6.961 5.833 1.00 97.31 106 LYS A CA 1
ATOM 889 C C . LYS A 1 106 ? -12.579 -5.587 6.371 1.00 97.31 106 LYS A C 1
ATOM 891 O O . LYS A 1 106 ? -13.292 -5.510 7.370 1.00 97.31 106 LYS A O 1
ATOM 896 N N . LEU A 1 107 ? -12.154 -4.524 5.696 1.00 96.31 107 LEU A N 1
ATOM 897 C CA . LEU A 1 107 ? -12.572 -3.147 5.953 1.00 96.31 107 LEU A CA 1
ATOM 898 C C . LEU A 1 107 ? -13.925 -2.794 5.314 1.00 96.31 107 LEU A C 1
ATOM 900 O O . LEU A 1 107 ? -14.446 -1.714 5.576 1.00 96.31 107 LEU A O 1
ATOM 904 N N . GLY A 1 108 ? -14.507 -3.680 4.497 1.00 96.12 108 GLY A N 1
ATOM 905 C CA . GLY A 1 108 ? -15.700 -3.375 3.701 1.00 96.12 108 GLY A CA 1
ATOM 906 C C . GLY A 1 108 ? -15.423 -2.392 2.557 1.00 96.12 108 GLY A C 1
ATOM 907 O O . GLY A 1 108 ? -16.323 -1.675 2.137 1.00 96.12 108 GLY A O 1
ATOM 908 N N . MET A 1 109 ? -14.174 -2.339 2.091 1.00 95.94 109 MET A N 1
ATOM 909 C CA . MET A 1 109 ? -13.648 -1.410 1.086 1.00 95.94 109 MET A CA 1
ATOM 910 C C . MET A 1 109 ? -13.159 -2.154 -0.166 1.00 95.94 109 MET A C 1
ATOM 912 O O . MET A 1 109 ? -12.239 -1.713 -0.846 1.00 95.94 109 MET A O 1
ATOM 916 N N . ASP A 1 110 ? -13.763 -3.298 -0.494 1.00 94.25 110 ASP A N 1
ATOM 917 C CA . ASP A 1 110 ? -13.387 -4.142 -1.640 1.00 94.25 110 ASP A CA 1
ATOM 918 C C . ASP A 1 110 ? -13.578 -3.458 -3.003 1.00 94.25 110 ASP A C 1
ATOM 920 O O . ASP A 1 110 ? -13.001 -3.886 -4.000 1.00 94.25 110 ASP A O 1
ATOM 924 N N . LYS A 1 111 ? -14.379 -2.391 -3.034 1.00 94.25 111 LYS A N 1
ATOM 925 C CA . LYS A 1 111 ? -14.653 -1.568 -4.219 1.00 94.25 111 LYS A CA 1
ATOM 926 C C . LYS A 1 111 ? -13.914 -0.235 -4.220 1.00 94.25 111 LYS A C 1
ATOM 928 O O . LYS A 1 111 ? -14.181 0.591 -5.092 1.00 94.25 111 LYS A O 1
ATOM 933 N N . LEU A 1 112 ? -13.058 0.003 -3.227 1.00 94.88 112 LEU A N 1
ATOM 934 C CA . LEU A 1 112 ? -12.256 1.213 -3.175 1.00 94.88 112 LEU A CA 1
ATOM 935 C C . LEU A 1 112 ? -11.260 1.195 -4.336 1.00 94.88 112 LEU A C 1
ATOM 937 O O . LEU A 1 112 ? -10.552 0.212 -4.563 1.00 94.88 112 LEU A O 1
ATOM 941 N N . GLU A 1 113 ? -11.223 2.293 -5.075 1.00 95.31 113 GLU A N 1
ATOM 942 C CA . GLU A 1 113 ? -10.375 2.464 -6.246 1.00 95.31 113 GLU A CA 1
ATOM 943 C C . GLU A 1 113 ? -9.450 3.668 -6.046 1.00 95.31 113 GLU A C 1
ATOM 945 O O . GLU A 1 113 ? -9.637 4.476 -5.133 1.00 95.31 113 GLU A O 1
ATOM 950 N N . VAL A 1 114 ? -8.436 3.784 -6.902 1.00 94.62 114 VAL A N 1
ATOM 951 C CA . VAL A 1 114 ? -7.588 4.976 -6.982 1.00 94.62 114 VAL A CA 1
ATOM 952 C C . VAL A 1 114 ? -7.601 5.530 -8.395 1.00 94.62 114 VAL A C 1
ATOM 954 O O . VAL A 1 114 ? -7.549 4.785 -9.374 1.00 94.62 114 VAL A O 1
ATOM 957 N N . ASN A 1 115 ? -7.609 6.853 -8.495 1.00 93.94 115 ASN A N 1
ATOM 958 C CA . ASN A 1 115 ? -7.321 7.560 -9.729 1.00 93.94 115 ASN A CA 1
ATOM 959 C C . ASN A 1 115 ? -5.828 7.873 -9.774 1.00 93.94 115 ASN A C 1
ATOM 961 O O . ASN A 1 115 ? -5.291 8.468 -8.840 1.00 93.94 115 ASN A O 1
ATOM 965 N N . ILE A 1 116 ? -5.169 7.470 -10.861 1.00 92.94 116 ILE A N 1
ATOM 966 C CA . ILE A 1 116 ? -3.732 7.668 -11.057 1.00 92.94 116 ILE A CA 1
ATOM 967 C C . ILE A 1 116 ? -3.526 8.551 -12.285 1.00 92.94 116 ILE A C 1
ATOM 969 O O . ILE A 1 116 ? -3.848 8.152 -13.405 1.00 92.94 116 ILE A O 1
ATOM 973 N N . ASP A 1 117 ? -2.971 9.742 -12.071 1.00 92.38 117 ASP A N 1
ATOM 974 C CA . ASP A 1 117 ? -2.539 10.647 -13.137 1.00 92.38 117 ASP A CA 1
ATOM 975 C C . ASP A 1 117 ? -1.010 10.691 -13.186 1.00 92.38 117 ASP A C 1
ATOM 977 O O . ASP A 1 117 ? -0.361 11.099 -12.223 1.00 92.38 117 ASP A O 1
ATOM 981 N N . ALA A 1 118 ? -0.432 10.265 -14.309 1.00 89.25 118 ALA A N 1
ATOM 982 C CA . ALA A 1 118 ? 1.012 10.230 -14.520 1.00 89.25 118 ALA A CA 1
ATOM 983 C C . ALA A 1 118 ? 1.405 11.168 -15.668 1.00 89.25 118 ALA A C 1
ATOM 985 O O . ALA A 1 118 ? 1.113 10.918 -16.841 1.00 89.25 118 ALA A O 1
ATOM 986 N N . GLN A 1 119 ? 2.121 12.238 -15.334 1.00 91.88 119 GLN A N 1
ATOM 987 C CA . GLN A 1 119 ? 2.584 13.255 -16.272 1.00 91.88 119 GLN A CA 1
ATOM 988 C C . GLN A 1 119 ? 4.094 13.142 -16.462 1.00 91.88 119 GLN A C 1
ATOM 990 O O . GLN A 1 119 ? 4.860 13.171 -15.501 1.00 91.88 119 GLN A O 1
ATOM 995 N N . LYS A 1 120 ? 4.533 13.016 -17.716 1.00 91.31 120 LYS A N 1
ATOM 996 C CA . LYS A 1 120 ? 5.955 12.955 -18.074 1.00 91.31 120 LYS A CA 1
ATOM 997 C C . LYS A 1 120 ? 6.405 14.292 -18.639 1.00 91.31 120 LYS A C 1
ATOM 999 O O . LYS A 1 120 ? 5.790 14.819 -19.565 1.00 91.31 120 LYS A O 1
ATOM 1004 N N . GLU A 1 121 ? 7.508 14.801 -18.115 1.00 92.81 121 GLU A N 1
ATOM 1005 C CA . GLU A 1 121 ? 8.213 15.946 -18.674 1.00 92.81 121 GLU A CA 1
ATOM 1006 C C . GLU A 1 121 ? 9.343 15.453 -19.572 1.00 92.81 121 GLU A C 1
ATOM 1008 O O . GLU A 1 121 ? 10.050 14.497 -19.241 1.00 92.81 121 GLU A O 1
ATOM 1013 N N . TYR A 1 122 ? 9.515 16.113 -20.716 1.00 94.38 122 TYR A N 1
ATOM 1014 C CA . TYR A 1 122 ? 10.469 15.712 -21.742 1.00 94.38 122 TYR A CA 1
ATOM 1015 C C . TYR A 1 122 ? 11.475 16.824 -22.029 1.00 94.38 122 TYR A C 1
ATOM 1017 O O . TYR A 1 122 ? 11.119 18.003 -22.050 1.00 94.38 122 TYR A O 1
ATOM 1025 N N . ASP A 1 123 ? 12.716 16.448 -22.327 1.00 93.44 123 ASP A N 1
ATOM 1026 C CA . ASP A 1 123 ? 13.705 17.376 -22.868 1.00 93.44 123 ASP A CA 1
ATOM 1027 C C . ASP A 1 123 ? 13.468 17.689 -24.362 1.00 93.44 123 ASP A C 1
ATOM 1029 O O . ASP A 1 123 ? 12.579 17.154 -25.034 1.00 93.44 123 ASP A O 1
ATOM 1033 N N . GLN A 1 124 ? 14.327 18.546 -24.921 1.00 92.56 124 GLN A N 1
ATOM 1034 C CA . GLN A 1 124 ? 14.330 18.908 -26.345 1.00 92.56 124 GLN A CA 1
ATOM 1035 C C . GLN A 1 124 ? 14.565 17.719 -27.304 1.00 92.56 124 GLN A C 1
ATOM 1037 O O . GLN A 1 124 ? 14.290 17.831 -28.500 1.00 92.56 124 GLN A O 1
ATOM 1042 N N . HIS A 1 125 ? 15.063 16.586 -26.801 1.00 94.25 125 HIS A N 1
ATOM 1043 C CA . HIS A 1 125 ? 15.304 15.343 -27.535 1.00 94.25 125 HIS A CA 1
ATOM 1044 C C . HIS A 1 125 ? 14.213 14.285 -27.293 1.00 94.25 125 HIS A C 1
ATOM 1046 O O . HIS A 1 125 ? 14.349 13.157 -27.772 1.00 94.25 125 HIS A O 1
ATOM 1052 N N . ARG A 1 126 ? 13.114 14.646 -26.609 1.00 89.12 126 ARG A N 1
ATOM 1053 C CA . ARG A 1 126 ? 12.015 13.752 -26.203 1.00 89.12 126 ARG A CA 1
ATOM 1054 C C . ARG A 1 126 ? 12.435 12.637 -25.237 1.00 89.12 126 ARG A C 1
ATOM 1056 O O . ARG A 1 126 ? 11.774 11.601 -25.184 1.00 89.12 126 ARG A O 1
ATOM 1063 N N . GLN A 1 127 ? 13.503 12.837 -24.473 1.00 92.25 127 GLN A N 1
ATOM 1064 C CA . GLN A 1 127 ? 13.853 11.980 -23.340 1.00 92.25 127 GLN A CA 1
ATOM 1065 C C . GLN A 1 127 ? 13.059 12.416 -22.111 1.00 92.25 127 GLN A C 1
ATOM 1067 O O . GLN A 1 127 ? 12.908 13.614 -21.879 1.00 92.25 127 GLN A O 1
ATOM 1072 N N . VAL A 1 128 ? 12.544 11.460 -21.335 1.00 88.56 128 VAL A N 1
ATOM 1073 C CA . VAL A 1 128 ? 11.845 11.760 -20.076 1.00 88.56 128 VAL A CA 1
ATOM 1074 C C . VAL A 1 128 ? 12.865 12.282 -19.066 1.00 88.56 128 VAL A C 1
ATOM 1076 O O . VAL A 1 128 ? 13.863 11.613 -18.811 1.00 88.56 128 VAL A O 1
ATOM 1079 N N . ILE A 1 129 ? 12.614 13.462 -18.501 1.00 93.38 129 ILE A N 1
ATOM 1080 C CA . ILE A 1 129 ? 13.474 14.090 -17.482 1.00 93.38 129 ILE A CA 1
ATOM 1081 C C . ILE A 1 129 ? 12.823 14.151 -16.104 1.00 93.38 129 ILE A C 1
ATOM 1083 O O . ILE A 1 129 ? 13.529 14.231 -15.103 1.00 93.38 129 ILE A O 1
ATOM 1087 N N . ALA A 1 130 ? 11.494 14.091 -16.050 1.00 88.69 130 ALA A N 1
ATOM 1088 C CA . ALA A 1 130 ? 10.743 13.969 -14.814 1.00 88.69 130 ALA A CA 1
ATOM 1089 C C . ALA A 1 130 ? 9.444 13.206 -15.074 1.00 88.69 130 ALA A C 1
ATOM 1091 O O . ALA A 1 130 ? 8.886 13.241 -16.175 1.00 88.69 130 ALA A O 1
ATOM 1092 N N . MET A 1 131 ? 8.962 12.526 -14.043 1.00 87.25 131 MET A N 1
ATOM 1093 C CA . MET A 1 131 ? 7.623 11.963 -13.999 1.00 87.25 131 MET A CA 1
ATOM 1094 C C . MET A 1 131 ? 6.970 12.453 -12.715 1.00 87.25 131 MET A C 1
ATOM 1096 O O . MET A 1 131 ? 7.565 12.365 -11.645 1.00 87.25 131 MET A O 1
ATOM 1100 N N . LYS A 1 132 ? 5.761 12.989 -12.832 1.00 89.69 132 LYS A N 1
ATOM 1101 C CA . LYS A 1 132 ? 4.911 13.333 -11.701 1.00 89.69 132 LYS A CA 1
ATOM 1102 C C . LYS A 1 132 ? 3.739 12.369 -11.694 1.00 89.69 132 LYS A C 1
ATOM 1104 O O . LYS A 1 132 ? 3.011 12.304 -12.680 1.00 89.69 132 LYS A O 1
ATOM 1109 N N . VAL A 1 133 ? 3.555 11.666 -10.587 1.00 90.00 133 VAL A N 1
ATOM 1110 C CA . VAL A 1 133 ? 2.410 10.783 -10.365 1.00 90.00 133 VAL A CA 1
ATOM 1111 C C . VAL A 1 133 ? 1.543 11.396 -9.270 1.00 90.00 133 VAL A C 1
ATOM 1113 O O . VAL A 1 133 ? 2.055 11.928 -8.288 1.00 90.00 133 VAL A O 1
ATOM 1116 N N . THR A 1 134 ? 0.230 11.424 -9.471 1.00 91.75 134 THR A N 1
ATOM 1117 C CA . THR A 1 134 ? -0.757 11.855 -8.473 1.00 91.75 134 THR A CA 1
ATOM 1118 C C . THR A 1 134 ? -1.762 10.735 -8.277 1.00 91.75 134 THR A C 1
ATOM 1120 O O . THR A 1 134 ? -2.279 10.201 -9.257 1.00 91.75 134 THR A O 1
ATOM 1123 N N . ILE A 1 135 ? -1.995 10.373 -7.015 1.00 92.81 135 ILE A N 1
ATOM 1124 C CA . ILE A 1 135 ? -2.839 9.247 -6.614 1.00 92.81 135 ILE A CA 1
ATOM 1125 C C . ILE A 1 135 ? -3.888 9.760 -5.631 1.00 92.81 135 ILE A C 1
ATOM 1127 O O . ILE A 1 135 ? -3.568 10.292 -4.562 1.00 92.81 135 ILE A O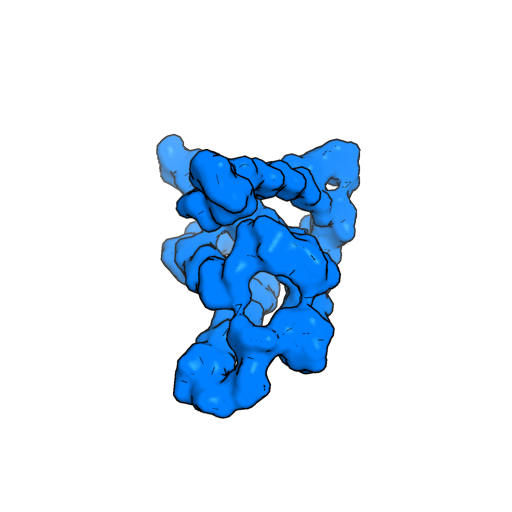 1
ATOM 1131 N N . GLU A 1 136 ? -5.151 9.572 -5.987 1.00 93.75 136 GLU A N 1
ATOM 1132 C CA . GLU A 1 136 ? -6.299 9.993 -5.185 1.00 93.75 136 GLU A CA 1
ATOM 1133 C C . GLU A 1 136 ? -7.255 8.817 -4.993 1.00 93.75 136 GLU A C 1
ATOM 1135 O O . GLU A 1 136 ? -7.455 8.028 -5.916 1.00 93.75 136 GLU A O 1
ATOM 1140 N N . LEU A 1 137 ? -7.843 8.691 -3.799 1.00 92.25 137 LEU A N 1
ATOM 1141 C CA . LEU A 1 137 ? -8.893 7.704 -3.554 1.00 92.25 137 LEU A CA 1
ATOM 1142 C C . LEU A 1 137 ? -10.135 8.077 -4.366 1.00 92.25 137 LEU A C 1
ATOM 1144 O O . LEU A 1 137 ? -10.566 9.231 -4.360 1.00 92.25 137 LEU A O 1
ATOM 1148 N N . ASP A 1 138 ? -10.720 7.095 -5.042 1.00 88.88 138 ASP A N 1
ATOM 1149 C CA . ASP A 1 138 ? -12.013 7.245 -5.691 1.00 88.88 138 ASP A CA 1
ATOM 1150 C C . ASP A 1 138 ? -13.121 6.740 -4.762 1.00 88.88 138 ASP A C 1
ATOM 1152 O O . ASP A 1 138 ? -13.418 5.547 -4.678 1.00 88.88 138 ASP A O 1
ATOM 1156 N N . GLU A 1 139 ? -13.747 7.679 -4.059 1.00 75.94 139 GLU A N 1
ATOM 1157 C CA . GLU A 1 139 ? -14.863 7.406 -3.152 1.00 75.94 139 GLU A CA 1
ATOM 1158 C C . GLU A 1 139 ? -16.206 7.234 -3.886 1.00 75.94 139 GLU A C 1
ATOM 1160 O O . GLU A 1 139 ? -17.232 7.009 -3.248 1.00 75.94 139 GLU A O 1
ATOM 1165 N N . SER A 1 140 ? -16.240 7.308 -5.224 1.00 74.50 140 SER A N 1
ATOM 1166 C CA . SER A 1 140 ? -17.491 7.255 -6.001 1.00 74.50 140 SER A CA 1
ATOM 1167 C C . SER A 1 140 ? -18.252 5.926 -5.872 1.00 74.50 140 SER A C 1
ATOM 1169 O O . SER A 1 140 ? -19.428 5.862 -6.232 1.00 74.50 140 SER A O 1
ATOM 1171 N N . ASN A 1 141 ? -17.588 4.870 -5.386 1.00 57.91 141 ASN A N 1
ATOM 1172 C CA . ASN A 1 141 ? -18.118 3.507 -5.282 1.00 57.91 141 ASN A CA 1
ATOM 1173 C C . ASN A 1 141 ? -18.286 2.998 -3.833 1.00 57.91 141 ASN A C 1
ATOM 1175 O O . ASN A 1 141 ? -18.545 1.801 -3.654 1.00 57.91 141 ASN A O 1
ATOM 1179 N N . LEU A 1 142 ? -18.136 3.878 -2.831 1.00 58.47 142 LEU A N 1
ATOM 1180 C CA . LEU A 1 142 ? -18.373 3.587 -1.407 1.00 58.47 142 LEU A CA 1
ATOM 1181 C C . LEU A 1 142 ? -19.860 3.682 -1.022 1.00 58.47 142 LEU A C 1
ATOM 1183 O O . LEU A 1 142 ? -20.575 4.569 -1.543 1.00 58.47 142 LEU A O 1
#

Foldseek 3Di:
DVVVVLVVLLQQLLLLLQLLLDALVSVVLADQLVRSLVSLCVSQVVCPVVCCVVVVDPPVLSVLSVVLNVLVVVVVPDVNPCPSVACNHDCVSVVSNVSSCVSCVVVVNNVKHKDKDWDFDADPVRDTPDIDIDIGIDPVRD

Sequence (142 aa):
MQLDYLRYHYEELLKLLVILSKDYEIQLIAYTEDELAIDFENELIPNTQKFIDEGYFSEEVISLLLEIDHFFETRSGQNYNGFWSGIETHPDWGVLREMAKNILVKLGMDKLEVNIDAQKEYDQHRQVIAMKVTIELDESNL

Organism: NCBI:txid1365248

Solvent-accessible surface area (backbone atoms only — not comparable to full-atom values): 8156 Å² total; per-residue (Å²): 109,72,65,58,52,53,50,49,35,51,53,52,45,51,49,51,34,45,43,44,39,47,59,47,73,58,34,64,63,70,38,55,64,62,53,53,51,52,51,49,43,64,40,41,67,88,37,50,69,58,34,43,78,73,62,78,36,55,71,71,55,49,53,55,53,52,49,54,48,51,53,50,52,65,50,69,81,44,93,49,84,52,53,79,79,17,63,84,75,35,67,67,47,58,51,48,15,51,53,28,42,52,51,30,46,74,71,74,42,71,63,57,44,69,48,77,49,76,48,74,41,62,49,100,84,71,45,78,76,45,74,48,67,48,79,44,77,40,68,89,65,114

pLDDT: mean 92.26, std 9.25, range [57.34, 98.69]

Radius of gyration: 16.01 Å; Cα contacts (8 Å, |Δi|>4): 152; chains: 1; bounding box: 38×34×47 Å

Secondary structure (DSSP, 8-state):
-HHHHHHHHHHHHHHHHHHHHS-HHHHHHH--HHHHHHHHHHHHGGGHHHHHHTTSS-HHHHHHHHHHHHHHHHHHSS--TTSTT-TTT-HHHHHHHHHHHHHHHHTT-TT-EEEEEEEEEE-TTS-EEEEEEEEEEEGGG-

Mean predicted aligned error: 4.55 Å